Protein AF-A0A4Z1BRL2-F1 (afdb_monomer)

pLDDT: mean 85.52, std 15.7, range [32.09, 98.5]

Organism: NCBI:txid1611836

Structure (mmCIF, N/CA/C/O backbone):
data_AF-A0A4Z1BRL2-F1
#
_entry.id   AF-A0A4Z1BRL2-F1
#
loop_
_atom_site.group_PDB
_atom_site.id
_atom_site.type_symbol
_atom_site.label_atom_id
_atom_site.label_alt_id
_atom_site.label_comp_id
_atom_site.label_asym_id
_atom_site.label_entity_id
_atom_site.label_seq_id
_atom_site.pdbx_PDB_ins_code
_atom_site.Cartn_x
_atom_site.Cartn_y
_atom_site.Cartn_z
_atom_site.occupancy
_atom_site.B_iso_or_equiv
_atom_site.auth_seq_id
_atom_site.auth_comp_id
_atom_site.auth_asym_id
_atom_site.auth_atom_id
_atom_site.pdbx_PDB_model_num
ATOM 1 N N . MET A 1 1 ? 33.487 0.209 1.226 1.00 32.09 1 MET A N 1
ATOM 2 C CA . MET A 1 1 ? 32.501 -0.884 1.327 1.00 32.09 1 MET A CA 1
ATOM 3 C C . MET A 1 1 ? 31.343 -0.499 0.434 1.00 32.09 1 MET A C 1
ATOM 5 O O . MET A 1 1 ? 30.667 0.475 0.730 1.00 32.09 1 MET A O 1
ATOM 9 N N . THR A 1 2 ? 31.211 -1.140 -0.721 1.00 36.06 2 THR A N 1
ATOM 10 C CA . THR A 1 2 ? 30.083 -0.923 -1.628 1.00 36.06 2 THR A CA 1
ATOM 11 C C . THR A 1 2 ? 28.859 -1.570 -0.990 1.00 36.06 2 THR A C 1
ATOM 13 O O . THR A 1 2 ? 28.732 -2.793 -1.005 1.00 36.06 2 THR A O 1
ATOM 16 N N . ASN A 1 3 ? 27.997 -0.762 -0.365 1.00 39.16 3 ASN A N 1
ATOM 17 C CA . ASN A 1 3 ? 26.650 -1.195 -0.003 1.00 39.16 3 ASN A CA 1
ATOM 18 C C . ASN A 1 3 ? 25.935 -1.510 -1.316 1.00 39.16 3 ASN A C 1
ATOM 20 O O . ASN A 1 3 ? 25.410 -0.620 -1.973 1.00 39.16 3 ASN A O 1
ATOM 24 N N . SER A 1 4 ? 25.995 -2.765 -1.746 1.00 43.38 4 SER A N 1
ATOM 25 C CA . SER A 1 4 ? 25.152 -3.261 -2.824 1.00 43.38 4 SER A CA 1
ATOM 26 C C . SER A 1 4 ? 23.741 -3.303 -2.255 1.00 43.38 4 SER A C 1
ATOM 28 O O . SER A 1 4 ? 23.362 -4.259 -1.582 1.00 43.38 4 SER A O 1
ATOM 30 N N . GLN A 1 5 ? 22.995 -2.209 -2.421 1.00 57.16 5 GLN A N 1
ATOM 31 C CA . GLN A 1 5 ? 21.577 -2.200 -2.094 1.00 57.16 5 GLN A CA 1
ATOM 32 C C . GLN A 1 5 ? 20.905 -3.296 -2.919 1.00 57.16 5 GLN A C 1
ATOM 34 O O . GLN A 1 5 ? 21.094 -3.392 -4.134 1.00 57.16 5 GLN A O 1
ATOM 39 N N . LEU A 1 6 ? 20.175 -4.171 -2.228 1.00 59.53 6 LEU A N 1
ATOM 40 C CA . LEU A 1 6 ? 19.410 -5.229 -2.868 1.00 59.53 6 LEU A CA 1
ATOM 41 C C . LEU A 1 6 ? 18.389 -4.598 -3.833 1.00 59.53 6 LEU A C 1
ATOM 43 O O . LEU A 1 6 ? 17.823 -3.543 -3.523 1.00 59.53 6 LEU A O 1
ATOM 47 N N . PRO A 1 7 ? 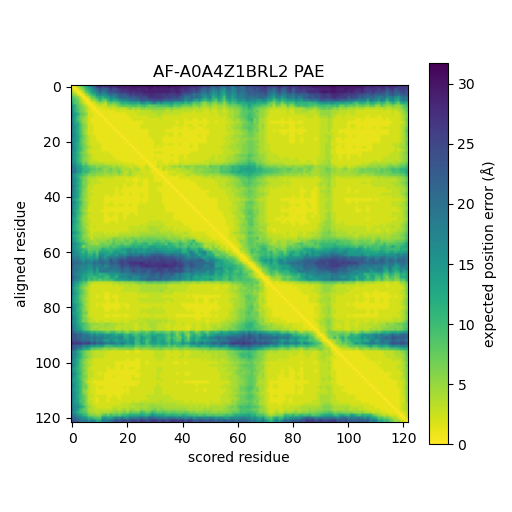18.146 -5.216 -5.001 1.00 75.88 7 PRO A N 1
ATOM 48 C CA . PRO A 1 7 ? 17.151 -4.719 -5.944 1.00 75.88 7 PRO A CA 1
ATOM 49 C C . PRO A 1 7 ? 15.767 -4.663 -5.280 1.00 75.88 7 PRO A C 1
ATOM 51 O O . PRO A 1 7 ? 15.417 -5.555 -4.504 1.00 75.88 7 PRO A O 1
ATOM 54 N N . ILE A 1 8 ? 14.972 -3.626 -5.585 1.00 81.75 8 ILE A N 1
ATOM 55 C CA . ILE A 1 8 ? 13.607 -3.496 -5.046 1.00 81.75 8 ILE A CA 1
ATOM 56 C C . ILE A 1 8 ? 12.782 -4.717 -5.452 1.00 81.75 8 ILE A C 1
ATOM 58 O O . ILE A 1 8 ? 12.630 -5.021 -6.637 1.00 81.75 8 ILE A O 1
ATOM 62 N N . ASN A 1 9 ? 12.175 -5.371 -4.464 1.00 90.12 9 ASN A N 1
ATOM 63 C CA . ASN A 1 9 ? 11.204 -6.428 -4.701 1.00 90.12 9 ASN A CA 1
ATOM 64 C C . ASN A 1 9 ? 9.796 -5.829 -4.846 1.00 90.12 9 ASN A C 1
ATOM 66 O O . ASN A 1 9 ? 9.008 -5.807 -3.901 1.00 90.12 9 ASN A O 1
ATOM 70 N N . TYR A 1 10 ? 9.483 -5.333 -6.048 1.00 91.56 10 TYR A N 1
ATOM 71 C CA . TYR A 1 10 ? 8.210 -4.656 -6.325 1.00 91.56 10 TYR A CA 1
ATOM 72 C C . TYR A 1 10 ? 6.995 -5.519 -5.972 1.00 91.56 10 TYR A C 1
ATOM 74 O O . TYR A 1 10 ? 6.030 -5.019 -5.404 1.00 91.56 10 TYR A O 1
ATOM 82 N N . GLN A 1 11 ? 7.034 -6.812 -6.304 1.00 91.81 11 GLN A N 1
ATOM 83 C CA . GLN A 1 11 ? 5.908 -7.716 -6.070 1.00 91.81 11 GLN A CA 1
ATOM 84 C C . GLN A 1 11 ? 5.640 -7.892 -4.578 1.00 91.81 11 GLN A C 1
ATOM 86 O O . GLN A 1 11 ? 4.495 -7.750 -4.155 1.00 91.81 11 GLN A O 1
ATOM 91 N N . HIS A 1 12 ? 6.686 -8.153 -3.790 1.00 94.75 12 HIS A N 1
ATOM 92 C CA . HIS A 1 12 ? 6.565 -8.294 -2.343 1.00 94.75 12 HIS A CA 1
ATOM 93 C C . HIS A 1 12 ? 6.015 -7.017 -1.704 1.00 94.75 12 HIS A C 1
ATOM 95 O O . HIS A 1 12 ? 4.986 -7.073 -1.039 1.00 94.75 12 HIS A O 1
ATOM 101 N N . ASN A 1 13 ? 6.612 -5.862 -2.003 1.00 96.75 13 ASN A N 1
ATOM 102 C CA . ASN A 1 13 ? 6.197 -4.588 -1.417 1.00 96.75 13 ASN A CA 1
ATOM 103 C C . ASN A 1 13 ? 4.737 -4.239 -1.757 1.00 96.75 13 ASN A C 1
ATOM 105 O O . ASN A 1 13 ? 4.003 -3.721 -0.918 1.00 96.75 13 ASN A O 1
ATOM 109 N N . LEU A 1 14 ? 4.285 -4.527 -2.983 1.00 97.81 14 LEU A N 1
ATOM 110 C CA . LEU A 1 14 ? 2.896 -4.284 -3.383 1.00 97.81 14 LEU A CA 1
ATOM 111 C C . LEU A 1 14 ? 1.922 -5.243 -2.688 1.00 97.81 14 LEU A C 1
ATOM 113 O O . LEU A 1 14 ? 0.852 -4.805 -2.271 1.00 97.81 14 LEU A O 1
ATOM 117 N N . ILE A 1 15 ? 2.285 -6.518 -2.525 1.00 97.75 15 ILE A N 1
ATOM 118 C CA . ILE A 1 15 ? 1.486 -7.492 -1.763 1.00 97.75 15 ILE A CA 1
ATOM 119 C C . ILE A 1 15 ? 1.380 -7.068 -0.294 1.00 97.75 15 ILE A C 1
ATOM 121 O O . ILE A 1 15 ? 0.289 -7.122 0.280 1.00 97.75 15 ILE A O 1
ATOM 125 N N . ASP A 1 16 ? 2.471 -6.590 0.296 1.00 97.75 16 ASP A N 1
ATOM 126 C CA . ASP A 1 16 ? 2.494 -6.101 1.674 1.00 97.75 16 ASP A CA 1
ATOM 127 C C . ASP A 1 16 ? 1.561 -4.893 1.846 1.00 97.75 16 ASP A C 1
ATOM 129 O O . ASP A 1 16 ? 0.730 -4.869 2.758 1.00 97.75 16 ASP A O 1
ATOM 133 N N . LEU A 1 17 ? 1.602 -3.925 0.922 1.00 98.25 17 LEU A N 1
ATOM 134 C CA . LEU A 1 17 ? 0.694 -2.773 0.936 1.00 98.25 17 LEU A CA 1
ATOM 135 C C . LEU A 1 17 ? -0.781 -3.177 0.765 1.00 98.25 17 LEU A C 1
ATOM 137 O O . LEU A 1 17 ? -1.638 -2.641 1.470 1.00 98.25 17 LEU A O 1
ATOM 141 N N . LEU A 1 18 ? -1.098 -4.123 -0.129 1.00 98.50 18 LEU A N 1
ATOM 142 C CA . LEU A 1 18 ? -2.464 -4.656 -0.276 1.00 98.50 18 LEU A CA 1
ATOM 143 C C . LEU A 1 18 ? -2.938 -5.322 1.021 1.00 98.50 18 LEU A C 1
ATOM 145 O O . LEU A 1 18 ? -4.053 -5.070 1.480 1.00 98.50 18 LEU A O 1
ATOM 149 N N . THR A 1 19 ? -2.070 -6.119 1.642 1.00 98.38 19 THR A N 1
ATOM 150 C CA . THR A 1 19 ? -2.358 -6.823 2.898 1.00 98.38 19 THR A CA 1
ATOM 151 C C . THR A 1 19 ? -2.643 -5.841 4.031 1.00 98.38 19 THR A C 1
ATOM 153 O O . THR A 1 19 ? -3.590 -6.034 4.796 1.00 98.38 19 THR A O 1
ATOM 156 N N . LEU A 1 20 ? -1.878 -4.751 4.123 1.00 98.06 20 LEU A N 1
ATOM 157 C CA . LEU A 1 20 ? -2.112 -3.698 5.110 1.00 98.06 20 LEU A CA 1
ATOM 158 C C . LEU A 1 20 ? -3.443 -2.981 4.876 1.00 98.06 20 LEU A C 1
ATOM 160 O O . LEU A 1 20 ? -4.178 -2.747 5.833 1.00 98.06 20 LEU A O 1
ATOM 164 N N . VAL A 1 21 ? -3.804 -2.690 3.624 1.00 97.81 21 VAL A N 1
ATOM 165 C CA . VAL A 1 21 ? -5.107 -2.087 3.307 1.00 97.81 21 VAL A CA 1
ATOM 166 C C . VAL A 1 21 ? -6.262 -2.993 3.744 1.00 97.81 21 VAL A C 1
ATOM 168 O O . VAL A 1 21 ? -7.192 -2.519 4.398 1.00 97.81 21 VAL A O 1
ATOM 171 N N . GLU A 1 22 ? -6.200 -4.292 3.446 1.00 97.56 22 GLU A N 1
ATOM 172 C CA . GLU A 1 22 ? -7.220 -5.251 3.893 1.00 97.56 22 GLU A CA 1
ATOM 173 C C . GLU A 1 22 ? -7.241 -5.410 5.420 1.00 97.56 22 GLU A C 1
ATOM 175 O O . GLU A 1 22 ? -8.310 -5.481 6.026 1.00 97.56 22 GLU A O 1
ATOM 180 N N . THR A 1 23 ? -6.078 -5.363 6.071 1.00 97.38 23 THR A N 1
ATOM 181 C CA . THR A 1 23 ? -5.970 -5.389 7.538 1.00 97.38 23 THR A CA 1
ATOM 182 C C . THR A 1 23 ? -6.656 -4.180 8.176 1.00 97.38 23 THR A C 1
ATOM 184 O O . THR A 1 23 ? -7.395 -4.328 9.150 1.00 97.38 23 THR A O 1
ATOM 187 N N . ILE A 1 24 ? -6.475 -2.983 7.610 1.00 95.75 24 ILE A N 1
ATOM 188 C CA . ILE A 1 24 ? -7.145 -1.769 8.093 1.00 95.75 24 ILE A CA 1
ATOM 189 C C . ILE A 1 24 ? -8.661 -1.887 7.899 1.00 95.75 24 ILE A C 1
ATOM 191 O O . ILE A 1 24 ? -9.409 -1.580 8.829 1.00 95.75 24 ILE A O 1
ATOM 195 N N . LYS A 1 25 ? -9.134 -2.378 6.741 1.00 94.69 25 LYS A N 1
ATOM 196 C CA . LYS A 1 25 ? -10.571 -2.631 6.513 1.00 94.69 25 LYS A CA 1
ATOM 197 C C . LYS A 1 25 ? -11.132 -3.613 7.540 1.00 94.69 25 LYS A C 1
ATOM 199 O O . LYS A 1 25 ? -12.187 -3.357 8.111 1.00 94.69 25 LYS A O 1
ATOM 204 N N . TYR A 1 26 ? -10.421 -4.705 7.817 1.00 95.81 26 TYR A N 1
ATOM 205 C CA . TYR A 1 26 ? -10.819 -5.672 8.837 1.00 95.81 26 TYR A CA 1
ATOM 206 C C . TYR A 1 26 ? -10.935 -5.017 10.222 1.00 95.81 26 TYR A C 1
ATOM 208 O O . TYR A 1 26 ? -11.982 -5.122 10.864 1.00 95.81 26 TYR A O 1
ATOM 216 N N . TYR A 1 27 ? -9.910 -4.286 10.672 1.00 94.69 27 TYR A N 1
ATOM 217 C CA . TYR A 1 27 ? -9.939 -3.627 11.982 1.00 94.69 27 TYR A CA 1
ATOM 218 C C . TYR A 1 27 ? -10.982 -2.518 12.082 1.00 94.69 27 TYR A C 1
ATOM 220 O O . TYR A 1 27 ? -11.531 -2.316 13.164 1.00 94.69 27 TYR A O 1
ATOM 228 N N . TYR A 1 28 ? -11.309 -1.852 10.973 1.00 91.75 28 TYR A N 1
ATOM 229 C CA . TYR A 1 28 ? -12.391 -0.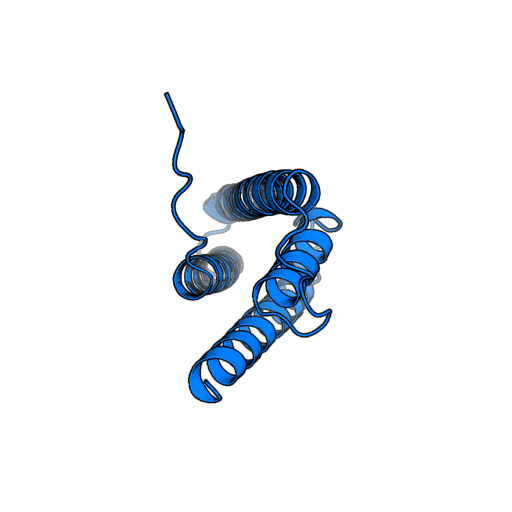874 10.929 1.00 91.75 28 TYR A CA 1
ATOM 230 C C . TYR A 1 28 ? -13.733 -1.482 11.359 1.00 91.75 28 TYR A C 1
ATOM 232 O O . TYR A 1 28 ? -14.477 -0.849 12.106 1.00 91.75 28 TYR A O 1
ATOM 240 N N . PHE A 1 29 ? -14.024 -2.717 10.937 1.00 90.88 29 PHE A N 1
ATOM 241 C CA . PHE A 1 29 ? -15.276 -3.402 11.275 1.00 90.88 29 PHE A CA 1
ATOM 242 C C . PHE A 1 29 ? -15.203 -4.230 12.560 1.00 90.88 29 PHE A C 1
ATOM 244 O O . PHE A 1 29 ? -16.197 -4.318 13.279 1.00 90.88 29 PHE A O 1
ATOM 251 N N . MET A 1 30 ? -14.058 -4.857 12.840 1.00 93.56 30 MET A N 1
ATOM 252 C CA . MET A 1 30 ? -13.968 -5.927 13.841 1.00 93.56 30 MET A CA 1
ATOM 253 C C . MET A 1 30 ? -13.215 -5.531 15.110 1.00 93.56 30 MET A C 1
ATOM 255 O O . MET A 1 30 ? -13.539 -6.024 16.189 1.00 93.56 30 MET A O 1
ATOM 259 N N . GLU A 1 31 ? -12.211 -4.654 15.019 1.00 92.62 31 GLU A N 1
ATOM 260 C CA . GLU A 1 31 ? -11.350 -4.339 16.164 1.00 92.62 31 GLU A CA 1
ATOM 261 C C . GLU A 1 31 ? -10.861 -2.877 16.147 1.00 92.62 31 GLU A C 1
ATOM 263 O O . GLU A 1 31 ? -9.673 -2.612 15.940 1.00 92.62 31 GLU A O 1
ATOM 268 N N . PRO A 1 32 ? -11.744 -1.897 16.440 1.00 85.75 32 PRO A N 1
ATOM 269 C CA . PRO A 1 32 ? -11.415 -0.470 16.341 1.00 85.75 32 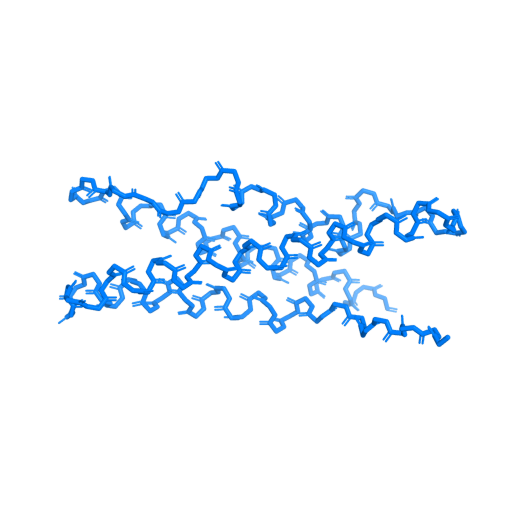PRO A CA 1
ATOM 270 C C . PRO A 1 32 ? -10.209 -0.038 17.186 1.00 85.75 32 PRO A C 1
ATOM 272 O O . PRO A 1 32 ? -9.534 0.933 16.860 1.00 85.75 32 PRO A O 1
ATOM 275 N N . LYS A 1 33 ? -9.899 -0.782 18.258 1.00 89.81 33 LYS A N 1
ATOM 276 C CA . LYS A 1 33 ? -8.727 -0.538 19.113 1.00 89.81 33 LYS A CA 1
ATOM 277 C C . LYS A 1 33 ? -7.396 -0.720 18.374 1.00 89.81 33 LYS A C 1
ATOM 279 O O . LYS A 1 33 ? -6.427 -0.064 18.737 1.00 89.81 33 LYS A O 1
ATOM 284 N N . ARG A 1 34 ? -7.343 -1.588 17.357 1.00 93.56 34 ARG A N 1
ATOM 285 C CA . ARG A 1 34 ? -6.142 -1.832 16.536 1.00 93.56 34 ARG A CA 1
ATOM 286 C C . ARG A 1 34 ? -6.081 -0.973 15.279 1.00 93.56 34 ARG A C 1
ATOM 288 O O . ARG A 1 34 ? -5.038 -0.910 14.636 1.00 93.56 34 ARG A O 1
ATOM 295 N N . LEU A 1 35 ? -7.178 -0.298 14.935 1.00 92.50 35 LEU A N 1
ATOM 296 C CA . LEU A 1 35 ? -7.289 0.466 13.697 1.00 92.50 35 LEU A CA 1
ATOM 297 C C . LEU A 1 35 ? -6.205 1.544 13.579 1.00 92.50 35 LEU A C 1
ATOM 299 O O . LEU A 1 35 ? -5.558 1.650 12.542 1.00 92.50 35 LEU A O 1
ATOM 303 N N . ILE A 1 36 ? -5.993 2.313 14.651 1.00 91.44 36 ILE A N 1
ATOM 304 C CA . ILE A 1 36 ? -5.011 3.407 14.674 1.00 91.44 36 ILE A CA 1
ATOM 305 C C . ILE A 1 36 ? -3.601 2.865 14.407 1.00 91.44 36 ILE A C 1
ATOM 307 O O . ILE A 1 36 ? -2.908 3.373 13.534 1.00 91.44 36 ILE A O 1
ATOM 311 N N . GLN A 1 37 ? -3.223 1.773 15.077 1.00 93.69 37 GLN A N 1
ATOM 312 C CA . GLN A 1 37 ? -1.908 1.146 14.918 1.00 93.69 37 GLN A CA 1
ATOM 313 C C . GLN A 1 37 ? -1.688 0.617 13.495 1.00 93.69 37 GLN A C 1
ATOM 315 O O . GLN A 1 37 ? -0.603 0.765 12.942 1.00 93.69 37 GLN A O 1
ATOM 320 N N . ALA A 1 38 ? -2.713 0.028 12.875 1.00 94.81 38 ALA A N 1
ATOM 321 C CA . ALA A 1 38 ? -2.608 -0.457 11.500 1.00 94.81 38 ALA A CA 1
ATOM 322 C C . ALA A 1 38 ? -2.486 0.688 10.480 1.00 94.81 38 ALA A C 1
ATOM 324 O O . ALA A 1 38 ? -1.742 0.568 9.507 1.00 94.81 38 ALA A O 1
ATOM 325 N N . ILE A 1 39 ? -3.176 1.809 10.714 1.00 94.62 39 ILE A N 1
ATOM 326 C CA . ILE A 1 39 ? -3.039 3.031 9.908 1.00 94.62 39 ILE A CA 1
ATOM 327 C C . ILE A 1 39 ? -1.622 3.606 10.034 1.00 94.62 39 ILE A C 1
ATOM 329 O O . ILE A 1 39 ? -0.995 3.926 9.023 1.00 94.62 39 ILE A O 1
ATOM 333 N N . GLU A 1 40 ? -1.098 3.702 11.257 1.00 94.56 40 GLU A N 1
ATOM 334 C CA . GLU A 1 40 ? 0.275 4.148 11.515 1.00 94.56 40 GLU A CA 1
ATOM 335 C C . GLU A 1 40 ? 1.291 3.240 10.819 1.00 94.56 40 GLU A C 1
ATOM 337 O O . GLU A 1 40 ? 2.179 3.731 10.123 1.00 94.56 40 GLU A O 1
ATOM 342 N N . GLN A 1 41 ? 1.117 1.920 10.928 1.00 96.38 41 GLN A N 1
ATOM 343 C CA . GLN A 1 41 ? 1.977 0.945 10.265 1.00 96.38 41 GLN A CA 1
ATOM 344 C C . GLN A 1 41 ? 1.966 1.120 8.743 1.00 96.38 41 GLN A C 1
ATOM 346 O O . GLN A 1 41 ? 3.030 1.133 8.129 1.00 96.38 41 GLN A O 1
ATOM 351 N N . PHE A 1 42 ? 0.793 1.300 8.128 1.00 97.31 42 PHE A N 1
ATOM 352 C CA . PHE A 1 42 ? 0.701 1.554 6.689 1.00 97.31 42 PHE A CA 1
ATOM 353 C C . PHE A 1 42 ? 1.475 2.807 6.275 1.00 97.31 42 PHE A C 1
ATOM 355 O O . PHE A 1 42 ? 2.266 2.751 5.333 1.00 97.31 42 PHE A O 1
ATOM 362 N N . ASN A 1 43 ? 1.299 3.915 6.997 1.00 96.50 43 ASN A N 1
ATOM 363 C CA . ASN A 1 43 ? 1.998 5.162 6.691 1.00 96.50 43 ASN A CA 1
ATOM 364 C C . ASN A 1 43 ? 3.524 5.013 6.819 1.00 96.50 43 ASN A C 1
ATOM 366 O O . ASN A 1 43 ? 4.252 5.476 5.943 1.00 96.50 43 ASN A O 1
ATOM 370 N N . ILE A 1 44 ? 4.005 4.323 7.861 1.00 97.06 44 ILE A N 1
ATOM 371 C CA . ILE A 1 44 ? 5.437 4.053 8.075 1.00 97.06 44 ILE A CA 1
ATOM 372 C C . ILE A 1 44 ? 6.017 3.208 6.935 1.00 97.06 44 ILE A C 1
ATOM 374 O O . ILE A 1 44 ? 7.094 3.519 6.424 1.00 97.06 44 ILE A O 1
ATOM 378 N N . ILE A 1 45 ? 5.314 2.152 6.514 1.00 97.50 45 ILE A N 1
ATOM 379 C CA . ILE A 1 45 ? 5.773 1.292 5.414 1.00 97.50 45 ILE A CA 1
ATOM 380 C C . ILE A 1 45 ? 5.838 2.080 4.100 1.00 97.50 45 ILE A C 1
ATOM 382 O O . ILE A 1 45 ? 6.841 2.002 3.392 1.00 97.50 45 ILE A O 1
ATOM 386 N N . VAL A 1 46 ? 4.813 2.881 3.787 1.00 97.56 46 VAL A N 1
ATOM 387 C CA . VAL A 1 46 ? 4.808 3.732 2.585 1.00 97.56 46 VAL A CA 1
ATOM 388 C C . VAL A 1 46 ? 5.993 4.698 2.582 1.00 97.56 46 VAL A C 1
ATOM 390 O O . VAL A 1 46 ? 6.658 4.834 1.556 1.00 97.56 46 VAL A O 1
ATOM 393 N N . ASP A 1 47 ? 6.271 5.355 3.708 1.00 96.94 47 ASP A N 1
ATOM 394 C CA . ASP A 1 47 ? 7.386 6.299 3.830 1.00 96.94 47 ASP A CA 1
ATOM 395 C C . ASP A 1 47 ? 8.754 5.617 3.702 1.00 96.94 47 ASP A C 1
ATOM 397 O O . ASP A 1 47 ? 9.642 6.117 3.006 1.00 96.94 47 ASP A O 1
ATOM 401 N N . THR A 1 48 ? 8.892 4.422 4.281 1.00 96.19 48 THR A N 1
ATOM 402 C CA . THR A 1 48 ? 10.101 3.596 4.164 1.00 96.19 48 THR A CA 1
ATOM 403 C C . THR A 1 48 ? 10.363 3.238 2.703 1.00 96.19 48 THR A C 1
ATOM 405 O O . THR A 1 48 ? 11.422 3.560 2.164 1.00 96.19 48 THR A O 1
ATOM 408 N N . TYR A 1 49 ? 9.372 2.661 2.016 1.00 96.19 49 TYR A N 1
ATOM 409 C CA . TYR A 1 49 ? 9.508 2.288 0.609 1.00 96.19 49 TYR A CA 1
ATOM 410 C C . TYR A 1 49 ? 9.729 3.496 -0.305 1.00 96.19 49 TYR A C 1
ATOM 412 O O . TYR A 1 49 ? 10.488 3.405 -1.271 1.00 96.19 49 TYR A O 1
ATOM 420 N N . TYR A 1 50 ? 9.079 4.630 -0.027 1.00 95.06 50 TYR A N 1
ATOM 421 C CA . TYR A 1 50 ? 9.280 5.866 -0.783 1.00 95.06 50 TYR A CA 1
ATOM 422 C C . TYR A 1 50 ? 10.708 6.395 -0.629 1.00 95.06 50 TYR A C 1
ATOM 424 O O . TYR A 1 50 ? 11.344 6.756 -1.622 1.00 95.06 50 TYR A O 1
ATOM 432 N N . SER A 1 51 ? 11.239 6.377 0.592 1.00 93.00 51 SER A N 1
ATOM 433 C CA . SER A 1 51 ? 12.613 6.784 0.886 1.00 93.00 51 S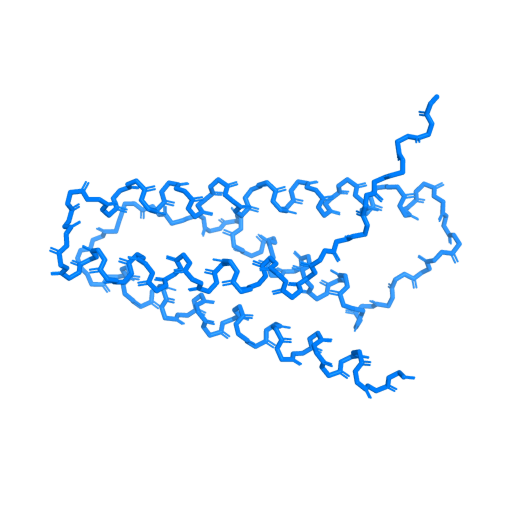ER A CA 1
ATOM 434 C C . SER A 1 51 ? 13.637 5.875 0.203 1.00 93.00 51 SER A C 1
ATOM 436 O O . SER A 1 51 ? 14.551 6.371 -0.455 1.00 93.00 51 SER A O 1
ATOM 438 N N . GLU A 1 52 ? 13.456 4.555 0.277 1.00 91.31 52 GLU A N 1
ATOM 439 C CA . GLU A 1 52 ? 14.312 3.571 -0.401 1.00 91.31 52 GLU A CA 1
ATOM 440 C C . GLU A 1 52 ? 14.299 3.745 -1.925 1.00 91.31 52 GLU A C 1
ATOM 442 O O . GLU A 1 52 ? 15.357 3.783 -2.558 1.00 91.31 52 GLU A O 1
ATOM 447 N N . ALA A 1 53 ? 13.115 3.919 -2.522 1.00 88.69 53 ALA A N 1
ATOM 448 C CA . ALA A 1 53 ? 12.987 4.168 -3.955 1.00 88.69 53 ALA A CA 1
ATOM 449 C C . ALA A 1 53 ? 13.693 5.469 -4.365 1.00 88.69 53 ALA A C 1
ATOM 451 O O . ALA A 1 53 ? 14.401 5.497 -5.372 1.00 88.69 53 ALA A O 1
ATOM 452 N N . ASN A 1 54 ? 13.564 6.537 -3.574 1.00 88.19 54 ASN A N 1
ATOM 453 C CA . ASN A 1 54 ? 14.257 7.791 -3.852 1.00 88.19 54 ASN A CA 1
ATOM 454 C C . ASN A 1 54 ? 15.777 7.636 -3.763 1.00 88.19 54 ASN A C 1
ATOM 456 O O . ASN A 1 54 ? 16.471 8.161 -4.632 1.00 88.19 54 ASN A O 1
ATOM 460 N N . LEU A 1 55 ? 16.308 6.906 -2.778 1.00 86.75 55 LEU A N 1
ATOM 461 C CA . LEU A 1 55 ? 17.748 6.638 -2.686 1.00 86.75 55 LEU A CA 1
ATOM 462 C C . LEU A 1 55 ? 18.266 5.941 -3.950 1.00 86.75 55 LEU A C 1
ATOM 464 O O . LEU A 1 55 ? 19.227 6.415 -4.557 1.00 86.75 55 LEU A O 1
ATOM 468 N N . GLN A 1 56 ? 17.568 4.905 -4.421 1.00 82.56 56 GLN A N 1
ATOM 469 C CA . GLN A 1 56 ? 17.941 4.216 -5.659 1.00 82.56 56 GLN A CA 1
ATOM 470 C C . GLN A 1 56 ? 17.827 5.112 -6.900 1.00 82.56 56 GLN A C 1
ATOM 472 O O . GLN A 1 56 ? 18.646 5.012 -7.814 1.00 82.56 56 GLN A O 1
ATOM 477 N N . GLN A 1 57 ? 16.852 6.028 -6.953 1.00 80.94 57 GLN A N 1
ATOM 478 C CA . GLN A 1 57 ? 16.783 7.010 -8.039 1.00 80.94 57 GLN A CA 1
ATOM 479 C C . GLN A 1 57 ? 18.014 7.926 -8.049 1.00 80.94 57 GLN A C 1
ATOM 481 O O . GLN A 1 57 ? 18.573 8.177 -9.115 1.00 80.94 57 GLN A O 1
ATOM 486 N N . HIS A 1 58 ? 18.438 8.426 -6.884 1.00 74.81 58 HIS A N 1
ATOM 487 C CA . HIS A 1 58 ? 19.600 9.312 -6.781 1.00 74.81 58 HIS A CA 1
ATOM 488 C C . HIS A 1 58 ? 20.885 8.609 -7.236 1.00 74.81 58 HIS A C 1
ATOM 490 O O . HIS A 1 58 ? 21.682 9.210 -7.956 1.00 74.81 58 HIS A O 1
ATOM 496 N N . GLU A 1 59 ? 21.060 7.330 -6.896 1.00 69.44 59 GLU A N 1
ATOM 497 C CA . GLU A 1 59 ? 22.197 6.530 -7.370 1.00 69.44 59 GLU A CA 1
ATOM 498 C C . GLU A 1 59 ? 22.167 6.310 -8.892 1.00 69.44 59 GLU A C 1
ATOM 500 O O . GLU A 1 59 ? 23.198 6.450 -9.555 1.00 69.44 59 GLU A O 1
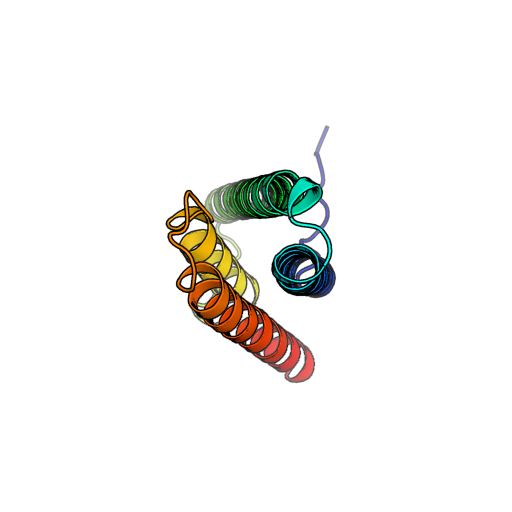ATOM 505 N N . ASN A 1 60 ? 20.987 6.057 -9.469 1.00 64.25 60 ASN A N 1
ATOM 506 C CA . ASN A 1 60 ? 20.812 5.931 -10.922 1.00 64.25 60 ASN A CA 1
ATOM 507 C C . ASN A 1 60 ? 21.080 7.250 -11.670 1.00 64.25 60 ASN A C 1
ATOM 509 O O . ASN A 1 60 ? 21.576 7.234 -12.793 1.00 64.25 60 ASN A O 1
ATOM 513 N N . ILE A 1 61 ? 20.779 8.404 -11.063 1.00 62.22 61 ILE A N 1
ATOM 514 C CA . ILE A 1 61 ? 21.101 9.722 -11.638 1.00 62.22 61 ILE A CA 1
ATOM 515 C C . ILE A 1 61 ? 22.608 10.000 -11.553 1.00 62.22 61 ILE A C 1
ATOM 517 O O . ILE A 1 61 ? 23.182 10.558 -12.487 1.00 62.22 61 ILE A O 1
ATOM 521 N N . ALA A 1 62 ? 23.260 9.603 -10.455 1.00 61.25 62 ALA A N 1
ATOM 522 C CA . ALA A 1 62 ? 24.701 9.770 -10.273 1.00 61.25 62 ALA A CA 1
ATOM 523 C C . ALA A 1 62 ? 25.532 8.905 -11.244 1.00 61.25 62 ALA A C 1
ATOM 525 O O . ALA A 1 62 ? 26.647 9.291 -11.594 1.00 61.25 62 ALA A O 1
ATOM 526 N N . ASN A 1 63 ? 24.977 7.783 -11.719 1.00 57.69 63 ASN A N 1
ATOM 527 C CA . ASN A 1 63 ? 25.558 6.910 -12.742 1.00 57.69 63 ASN A CA 1
ATOM 528 C C . ASN A 1 63 ? 24.613 6.803 -13.961 1.00 57.69 63 ASN A C 1
ATOM 530 O O . ASN A 1 63 ? 23.868 5.829 -14.078 1.00 57.69 63 ASN A O 1
ATOM 534 N N . PRO A 1 64 ? 24.643 7.773 -14.898 1.00 53.75 64 PRO A N 1
ATOM 535 C CA . PRO A 1 64 ? 23.592 7.997 -15.901 1.00 53.75 64 PRO A CA 1
ATOM 536 C C . PRO A 1 64 ? 23.552 6.974 -17.052 1.00 53.75 64 PRO A C 1
ATOM 538 O O . PRO A 1 64 ? 22.968 7.231 -18.102 1.00 53.75 64 PRO A O 1
ATOM 541 N N . THR A 1 65 ? 24.150 5.796 -16.890 1.00 54.62 65 THR A N 1
ATOM 542 C CA . THR A 1 65 ? 24.161 4.735 -17.907 1.00 54.62 65 THR A CA 1
ATOM 543 C C . THR A 1 65 ? 22.770 4.153 -18.187 1.00 54.62 65 THR A C 1
ATOM 545 O O . THR A 1 65 ? 22.595 3.473 -19.195 1.00 54.62 65 THR A O 1
ATOM 548 N N . ILE A 1 66 ? 21.777 4.415 -17.328 1.00 56.44 66 ILE A N 1
ATOM 549 C CA . ILE A 1 66 ? 20.422 3.865 -17.432 1.00 56.44 66 ILE A CA 1
ATOM 550 C C . ILE A 1 66 ? 19.409 5.015 -17.465 1.00 56.44 66 ILE A C 1
ATOM 552 O O . ILE A 1 66 ? 18.944 5.501 -16.435 1.00 56.44 66 ILE A O 1
ATOM 556 N N . HIS A 1 67 ? 19.018 5.442 -18.667 1.00 54.41 67 HIS A N 1
ATOM 557 C CA . HIS A 1 67 ? 17.817 6.257 -18.833 1.00 54.41 67 HIS A CA 1
ATOM 558 C C . HIS A 1 67 ? 16.588 5.394 -18.522 1.00 54.41 67 HIS A C 1
ATOM 560 O O . HIS A 1 67 ? 16.171 4.566 -19.332 1.00 54.41 67 HIS A O 1
ATOM 566 N N . LEU A 1 68 ? 16.003 5.576 -17.337 1.00 62.12 68 LEU A N 1
ATOM 567 C CA . LEU A 1 68 ? 14.754 4.916 -16.972 1.00 62.12 68 LEU A CA 1
ATOM 568 C C . LEU A 1 68 ? 13.625 5.451 -17.857 1.00 62.12 68 LEU A C 1
ATOM 570 O O . LEU A 1 68 ? 13.280 6.633 -17.813 1.00 62.12 68 LEU A O 1
ATOM 574 N N . SER A 1 69 ? 13.045 4.564 -18.667 1.00 67.75 69 SER A N 1
ATOM 575 C CA . SER A 1 69 ? 11.840 4.876 -19.431 1.00 67.75 69 SER A CA 1
ATOM 576 C C . SER A 1 69 ? 10.723 5.334 -18.479 1.00 67.75 69 SER A C 1
ATOM 578 O O . SER A 1 69 ? 10.540 4.715 -17.424 1.00 67.75 69 SER A O 1
ATOM 580 N N . PRO A 1 70 ? 9.910 6.341 -18.855 1.00 63.91 70 PRO A N 1
ATOM 581 C CA . PRO A 1 70 ? 8.713 6.727 -18.106 1.00 63.91 70 PRO A CA 1
ATOM 582 C C . PRO A 1 70 ? 7.717 5.577 -17.883 1.00 63.91 70 PRO A C 1
ATOM 584 O O . PRO A 1 70 ? 6.873 5.675 -16.990 1.00 63.91 70 PRO A O 1
ATOM 587 N N . ALA A 1 71 ? 7.817 4.521 -18.702 1.00 74.31 71 ALA A N 1
ATOM 588 C CA . ALA A 1 71 ? 7.033 3.291 -18.641 1.00 74.31 71 ALA A CA 1
ATOM 589 C C . ALA A 1 71 ? 7.745 2.139 -17.899 1.00 74.31 71 ALA A C 1
ATOM 591 O O . ALA A 1 71 ? 7.275 1.008 -17.929 1.00 74.31 71 ALA A O 1
ATOM 592 N N . SER A 1 72 ? 8.886 2.387 -17.246 1.00 86.62 72 SER A N 1
ATOM 593 C CA . SER A 1 72 ? 9.600 1.352 -16.491 1.00 86.62 72 SER A CA 1
ATOM 594 C C . SER A 1 72 ? 8.840 0.927 -15.229 1.00 86.62 72 SER A C 1
ATOM 596 O O . SER A 1 72 ? 8.068 1.704 -14.650 1.00 86.62 72 SER A O 1
ATOM 598 N N . ALA A 1 73 ? 9.108 -0.295 -14.758 1.00 88.81 73 ALA A N 1
ATOM 599 C CA . ALA A 1 73 ? 8.581 -0.793 -13.489 1.00 88.81 73 ALA A CA 1
ATOM 600 C C . ALA A 1 73 ? 8.951 0.135 -12.319 1.00 88.81 73 ALA A C 1
ATOM 602 O O . ALA A 1 73 ? 8.093 0.468 -11.504 1.00 88.81 73 ALA A O 1
ATOM 603 N N . PHE A 1 74 ? 10.193 0.634 -12.291 1.00 90.56 74 PHE A N 1
ATOM 604 C CA . PHE A 1 74 ? 10.664 1.567 -11.268 1.00 90.56 74 PHE A CA 1
ATOM 605 C C . PHE A 1 74 ? 9.867 2.877 -11.264 1.00 90.56 74 PHE A C 1
ATOM 607 O O . PHE A 1 74 ? 9.332 3.262 -10.228 1.00 90.56 74 PHE A O 1
ATOM 614 N N . THR A 1 75 ? 9.727 3.547 -12.414 1.00 89.31 75 THR A N 1
ATOM 615 C CA . THR A 1 75 ? 8.972 4.809 -12.496 1.00 89.31 75 THR A CA 1
ATOM 616 C C . THR A 1 75 ? 7.498 4.608 -12.142 1.00 89.31 75 THR A C 1
ATOM 618 O O . THR A 1 75 ? 6.895 5.455 -11.483 1.00 89.31 75 THR A O 1
ATOM 621 N N . THR A 1 76 ? 6.915 3.481 -12.552 1.00 92.50 76 THR A N 1
ATOM 622 C CA . THR A 1 76 ? 5.526 3.120 -12.238 1.00 92.50 76 THR A CA 1
ATOM 623 C C . THR A 1 76 ? 5.330 2.905 -10.736 1.00 92.50 76 THR A C 1
ATOM 625 O O . THR A 1 76 ? 4.407 3.468 -10.147 1.00 92.50 76 THR A O 1
ATOM 628 N N . TYR A 1 77 ? 6.240 2.168 -10.096 1.00 95.19 77 TYR A N 1
ATOM 629 C CA . TYR A 1 77 ? 6.251 1.945 -8.652 1.00 95.19 77 TYR A CA 1
ATOM 630 C C . TYR A 1 77 ? 6.463 3.243 -7.860 1.00 95.19 77 TYR A C 1
ATOM 632 O O . TYR A 1 77 ? 5.722 3.541 -6.925 1.00 95.19 77 TYR A O 1
ATOM 640 N N . GLN A 1 78 ? 7.428 4.066 -8.270 1.00 93.31 78 GLN A N 1
ATOM 641 C CA . GLN A 1 78 ? 7.746 5.314 -7.583 1.00 93.31 78 GLN A CA 1
ATOM 642 C C . GLN A 1 78 ? 6.584 6.316 -7.626 1.00 93.31 78 GLN A C 1
ATOM 644 O O . GLN A 1 78 ? 6.307 6.974 -6.625 1.00 93.31 78 GLN A O 1
ATOM 649 N N . LYS A 1 79 ? 5.857 6.403 -8.749 1.00 94.44 79 LYS A N 1
ATOM 650 C CA . LYS A 1 79 ? 4.645 7.235 -8.857 1.00 94.44 79 LYS A CA 1
ATOM 651 C C . LYS A 1 79 ? 3.564 6.812 -7.861 1.00 94.44 79 LYS A C 1
ATOM 653 O O . LYS A 1 79 ? 2.934 7.680 -7.257 1.00 94.44 79 LYS A O 1
ATOM 658 N N . LEU A 1 80 ? 3.362 5.503 -7.674 1.00 97.12 80 LEU A N 1
ATOM 659 C CA . LEU A 1 80 ? 2.437 4.990 -6.662 1.00 97.12 80 LEU A CA 1
ATOM 660 C C . LEU A 1 80 ? 2.876 5.435 -5.263 1.00 97.12 80 LEU A C 1
ATOM 662 O O . LEU A 1 80 ? 2.084 6.043 -4.548 1.00 97.12 80 LEU A O 1
ATOM 666 N N . LEU A 1 81 ? 4.131 5.168 -4.891 1.00 97.12 81 LEU A N 1
ATOM 667 C CA . LEU A 1 81 ? 4.651 5.511 -3.565 1.00 97.12 81 LEU A CA 1
ATOM 668 C C . LEU A 1 81 ? 4.578 7.011 -3.282 1.00 97.12 81 LEU A C 1
ATOM 670 O O . LEU A 1 81 ? 4.13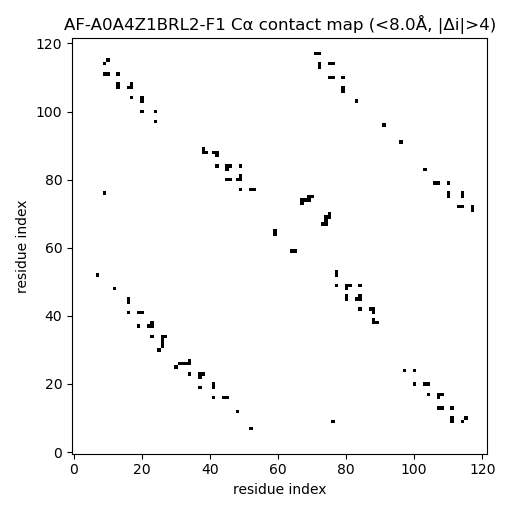7 7.402 -2.207 1.00 97.12 81 LEU A O 1
ATOM 674 N N . HIS A 1 82 ? 4.926 7.845 -4.263 1.00 96.38 82 HIS A N 1
ATOM 675 C CA . HIS A 1 82 ? 4.799 9.294 -4.159 1.00 96.38 82 HIS A CA 1
ATOM 676 C C . HIS A 1 82 ? 3.351 9.717 -3.872 1.00 96.38 82 HIS A C 1
ATOM 678 O O . HIS A 1 82 ? 3.104 10.477 -2.938 1.00 96.38 82 HIS A O 1
ATOM 684 N N . SER A 1 83 ? 2.380 9.180 -4.622 1.00 95.62 83 SER A N 1
ATOM 685 C CA . SER A 1 83 ? 0.958 9.475 -4.399 1.00 95.62 83 SER A CA 1
ATOM 686 C C . SER A 1 83 ? 0.477 9.028 -3.018 1.00 95.62 83 SER A C 1
ATOM 688 O O . SER A 1 83 ? -0.326 9.733 -2.412 1.00 95.62 83 SER A O 1
ATOM 690 N N . LEU A 1 84 ? 0.922 7.864 -2.535 1.00 96.06 84 LEU A N 1
ATOM 691 C CA . LEU A 1 84 ? 0.539 7.352 -1.218 1.00 96.06 84 LEU A CA 1
ATOM 692 C C . LEU A 1 84 ? 1.180 8.169 -0.087 1.00 96.06 84 LEU A C 1
ATOM 694 O O . LEU A 1 84 ? 0.511 8.438 0.906 1.00 96.06 84 LEU A O 1
ATOM 698 N N . ASN A 1 85 ? 2.438 8.588 -0.247 1.00 95.44 85 ASN A N 1
ATOM 699 C CA . ASN A 1 85 ? 3.182 9.378 0.737 1.00 95.44 85 ASN A CA 1
ATOM 700 C C . ASN A 1 85 ? 2.660 10.821 0.850 1.00 95.44 85 ASN A C 1
ATOM 702 O O . ASN A 1 85 ? 2.611 11.363 1.947 1.00 95.44 85 ASN A O 1
ATOM 706 N N . GLN A 1 86 ? 2.200 11.427 -0.252 1.00 93.81 86 GLN A N 1
ATOM 707 C CA . GLN A 1 86 ? 1.574 12.760 -0.239 1.00 93.81 86 GLN A CA 1
ATOM 708 C C . GLN A 1 86 ? 0.217 12.799 0.466 1.00 93.81 86 GLN A C 1
ATOM 710 O O . GLN A 1 86 ? -0.228 13.858 0.909 1.00 93.81 86 GLN A O 1
ATOM 715 N N . GLN A 1 87 ? -0.464 11.658 0.529 1.00 91.31 87 GLN A N 1
ATOM 716 C CA . GLN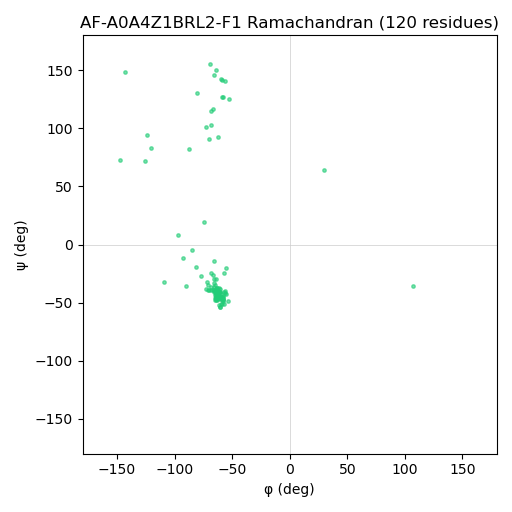 A 1 87 ? -1.770 11.519 1.157 1.00 91.31 87 GLN A CA 1
ATOM 717 C C . GLN A 1 87 ? -1.684 10.398 2.193 1.00 91.31 87 GLN A C 1
ATOM 719 O O . GLN A 1 87 ? -2.203 9.314 1.947 1.00 91.31 87 GLN A O 1
ATOM 724 N N . PRO A 1 88 ? -1.008 10.592 3.330 1.00 90.31 88 PRO A N 1
ATOM 725 C CA . PRO A 1 88 ? -0.988 9.589 4.385 1.00 90.31 88 PRO A CA 1
ATOM 726 C C . PRO A 1 88 ? -2.394 9.382 4.965 1.00 90.31 88 PRO A C 1
ATOM 728 O O . PRO A 1 88 ? -3.228 10.291 4.973 1.00 90.31 88 PRO A O 1
ATOM 731 N N . LEU A 1 89 ? -2.676 8.168 5.437 1.00 90.50 89 LEU A N 1
ATOM 732 C CA . LEU A 1 89 ? -3.949 7.847 6.076 1.00 90.50 89 LEU A CA 1
ATOM 733 C C . LEU A 1 89 ? -4.039 8.590 7.423 1.00 90.50 89 LEU A C 1
ATOM 735 O O . LEU A 1 89 ? -3.274 8.286 8.339 1.00 90.50 89 LEU A O 1
ATOM 739 N N . HIS A 1 90 ? -4.970 9.536 7.578 1.00 81.25 90 HIS A N 1
ATOM 740 C CA . HIS A 1 90 ? -5.135 10.313 8.813 1.00 81.25 90 HIS A CA 1
ATOM 741 C C . HIS A 1 90 ? -6.596 10.621 9.147 1.00 81.25 90 HIS A C 1
ATOM 743 O O . HIS A 1 90 ? -7.402 10.834 8.253 1.00 81.25 90 HIS A O 1
ATOM 749 N N . HIS A 1 91 ? -6.884 10.706 10.456 1.00 61.03 91 HIS A N 1
ATOM 750 C CA . HIS A 1 91 ? -8.070 11.325 11.077 1.00 61.03 91 HIS A CA 1
ATOM 751 C C . HIS A 1 91 ? -9.355 11.297 10.235 1.00 61.03 91 HIS A C 1
ATOM 753 O O . HIS A 1 91 ? -9.890 12.337 9.856 1.00 61.03 91 HIS A O 1
ATOM 759 N N . PHE A 1 92 ? -9.869 10.100 9.967 1.00 67.94 92 PHE A N 1
ATOM 760 C CA . PHE A 1 92 ? -11.069 9.950 9.153 1.00 67.94 92 PHE A CA 1
ATOM 761 C C . PHE A 1 92 ? -12.333 10.207 9.967 1.00 67.94 92 PHE A C 1
ATOM 763 O O . PHE A 1 92 ? -12.541 9.602 11.024 1.00 67.94 92 PHE A O 1
ATOM 770 N N . GLN A 1 93 ? -13.217 11.048 9.432 1.00 61.22 93 GLN A N 1
ATOM 771 C CA . GLN A 1 93 ? -14.618 11.031 9.834 1.00 61.22 93 GLN A CA 1
ATOM 772 C C . GLN A 1 93 ? -15.235 9.691 9.389 1.00 61.22 93 GLN A C 1
ATOM 774 O O . GLN A 1 93 ? -14.813 9.094 8.394 1.00 61.22 93 GLN A O 1
ATOM 779 N N . GLN A 1 94 ? -16.182 9.153 10.168 1.00 59.62 94 GLN A N 1
ATOM 780 C CA . GLN A 1 94 ? -16.777 7.839 9.890 1.00 59.62 94 GLN A CA 1
ATOM 781 C C . GLN A 1 94 ? -17.294 7.768 8.438 1.00 59.62 94 GLN A C 1
ATOM 783 O O . GLN A 1 94 ? -18.090 8.605 8.027 1.00 59.62 94 GLN A O 1
ATOM 788 N N . GLY A 1 95 ? -16.841 6.767 7.672 1.00 69.38 95 GLY A N 1
ATOM 789 C CA . GLY A 1 95 ? -17.248 6.515 6.281 1.00 69.38 95 GLY A CA 1
ATOM 790 C C . GLY A 1 95 ? -16.191 6.856 5.223 1.00 69.38 95 GLY A C 1
ATOM 791 O O . GLY A 1 95 ? -16.038 6.102 4.265 1.00 69.38 95 GLY A O 1
ATOM 792 N N . GLU A 1 96 ? -15.395 7.910 5.415 1.00 84.38 96 GLU A N 1
ATOM 793 C CA . GLU A 1 96 ? -14.413 8.354 4.406 1.00 84.38 96 GLU A CA 1
ATOM 794 C C . GLU A 1 96 ? -13.215 7.403 4.286 1.00 84.38 96 GLU A C 1
ATOM 796 O O . GLU A 1 96 ? -12.699 7.177 3.190 1.00 84.38 96 GLU A O 1
ATOM 801 N N . LEU A 1 97 ? -12.830 6.771 5.399 1.00 90.06 97 LEU A N 1
ATOM 802 C CA . LEU A 1 97 ? -11.728 5.808 5.443 1.00 90.06 97 LEU A CA 1
ATOM 803 C C . LEU A 1 97 ? -11.945 4.630 4.489 1.00 90.06 97 LEU A C 1
ATOM 805 O O . LEU A 1 97 ? -11.024 4.224 3.791 1.00 90.06 97 LEU A O 1
ATOM 809 N N . LEU A 1 98 ? -13.153 4.065 4.443 1.00 91.12 98 LEU A N 1
ATOM 810 C CA . LEU A 1 98 ? -13.423 2.897 3.602 1.00 91.12 98 LEU A CA 1
ATOM 811 C C . LEU A 1 98 ? -13.321 3.228 2.112 1.00 91.12 98 LEU A C 1
ATOM 813 O O . LEU A 1 98 ? -12.789 2.423 1.345 1.00 91.12 98 LEU A O 1
ATOM 817 N N . CYS A 1 99 ? -13.795 4.410 1.715 1.00 91.12 99 CYS A N 1
ATOM 818 C CA . CYS A 1 99 ? -13.669 4.900 0.346 1.00 91.12 99 CYS A CA 1
ATOM 819 C C . CYS A 1 99 ? -12.197 5.111 -0.033 1.00 91.12 99 CYS A C 1
ATOM 821 O O . CYS A 1 99 ? -11.766 4.640 -1.086 1.00 91.12 99 CYS A O 1
ATOM 823 N N . ASP A 1 100 ? -11.410 5.746 0.840 1.00 92.12 100 ASP A N 1
ATOM 824 C CA . ASP A 1 100 ? -9.979 5.960 0.602 1.00 92.12 100 ASP A CA 1
ATOM 825 C C . ASP A 1 100 ? -9.212 4.625 0.520 1.00 92.12 100 ASP A C 1
ATOM 827 O O . ASP A 1 100 ? -8.458 4.377 -0.422 1.00 92.12 100 ASP A O 1
ATOM 831 N N . LEU A 1 101 ? -9.481 3.686 1.434 1.00 95.00 101 LEU A N 1
ATOM 832 C CA . LEU A 1 101 ? -8.894 2.343 1.398 1.00 95.00 101 LEU A CA 1
ATOM 833 C C . LEU A 1 101 ? -9.269 1.572 0.129 1.00 95.00 101 LEU A C 1
ATOM 835 O O . LEU A 1 101 ? -8.442 0.831 -0.403 1.00 95.00 101 LEU A O 1
ATOM 839 N N . HIS A 1 102 ? -10.499 1.718 -0.371 1.00 95.19 102 HIS A N 1
ATOM 840 C CA . HIS A 1 102 ? -10.904 1.097 -1.631 1.00 95.19 102 HIS A CA 1
ATOM 841 C C . HIS A 1 102 ? -10.100 1.653 -2.812 1.00 95.19 102 HIS A C 1
ATOM 843 O O . HIS A 1 102 ? -9.546 0.882 -3.599 1.00 95.19 102 HIS A O 1
ATOM 849 N N . GLU A 1 103 ? -9.976 2.977 -2.906 1.00 95.06 103 GLU A N 1
ATOM 850 C CA . GLU A 1 103 ? -9.217 3.624 -3.975 1.00 95.06 103 GLU A CA 1
ATOM 851 C C . GLU A 1 103 ? -7.726 3.286 -3.916 1.00 95.06 103 GLU A C 1
ATOM 853 O O . GLU A 1 103 ? -7.116 2.996 -4.949 1.00 95.06 103 GLU A O 1
ATOM 858 N N . ARG A 1 104 ? -7.135 3.240 -2.718 1.00 96.44 104 ARG A N 1
ATOM 859 C CA . ARG A 1 104 ? -5.746 2.799 -2.533 1.00 96.44 104 ARG A CA 1
ATOM 860 C C . ARG A 1 104 ? -5.555 1.351 -2.944 1.00 96.44 104 ARG A C 1
ATOM 862 O O . ARG A 1 104 ? -4.646 1.078 -3.721 1.00 96.44 104 ARG A O 1
ATOM 869 N N . HIS A 1 105 ? -6.426 0.445 -2.495 1.00 98.06 105 HIS A N 1
ATOM 870 C CA . HIS A 1 105 ? -6.389 -0.963 -2.894 1.00 98.06 105 HIS A CA 1
ATOM 871 C C . HIS A 1 105 ? -6.405 -1.103 -4.421 1.00 98.06 105 HIS A C 1
ATOM 873 O O . HIS A 1 105 ? -5.547 -1.768 -4.997 1.00 98.06 105 HIS A O 1
ATOM 879 N N . ARG A 1 106 ? -7.333 -0.401 -5.086 1.00 98.12 106 ARG A N 1
ATOM 880 C CA . ARG A 1 106 ? -7.452 -0.387 -6.547 1.00 98.12 106 ARG A CA 1
ATOM 881 C C . ARG A 1 106 ? -6.166 0.091 -7.217 1.00 98.12 106 ARG A C 1
ATOM 883 O O . ARG A 1 106 ? -5.689 -0.574 -8.131 1.00 98.12 106 ARG A O 1
ATOM 890 N N . ARG A 1 107 ? -5.594 1.215 -6.771 1.00 97.50 107 ARG A N 1
ATOM 891 C CA . ARG A 1 107 ? -4.352 1.769 -7.340 1.00 97.50 107 ARG A CA 1
ATOM 892 C C . ARG A 1 107 ? -3.165 0.829 -7.140 1.00 97.50 107 ARG A C 1
ATOM 894 O O . ARG A 1 107 ? -2.464 0.552 -8.106 1.00 97.50 107 ARG A O 1
ATOM 901 N N . ILE A 1 108 ? -2.974 0.298 -5.931 1.00 98.38 108 ILE A N 1
ATOM 902 C CA . ILE A 1 108 ? -1.880 -0.636 -5.621 1.00 98.38 108 ILE A CA 1
ATOM 903 C C . ILE A 1 108 ? -2.006 -1.901 -6.482 1.00 98.38 108 ILE A C 1
ATOM 905 O O . ILE A 1 108 ? -1.032 -2.326 -7.100 1.00 98.38 108 ILE A O 1
ATOM 909 N N . TYR A 1 109 ? -3.212 -2.464 -6.591 1.00 98.00 109 TYR A N 1
ATOM 910 C CA . TYR A 1 109 ? -3.460 -3.649 -7.411 1.00 98.00 109 TYR A CA 1
ATOM 911 C C . TYR A 1 109 ? -3.219 -3.382 -8.905 1.00 98.00 109 TYR A C 1
ATOM 913 O O . TYR A 1 109 ? -2.571 -4.173 -9.585 1.00 98.00 109 TYR A O 1
ATOM 921 N N . GLN A 1 110 ? -3.672 -2.237 -9.425 1.00 97.44 110 GLN A N 1
ATOM 922 C CA . GLN A 1 110 ? -3.404 -1.838 -10.811 1.00 97.44 110 GLN A CA 1
ATOM 923 C C . GLN A 1 110 ? -1.902 -1.686 -11.086 1.00 97.44 110 GLN A C 1
ATOM 925 O O . GLN A 1 110 ? -1.420 -2.135 -12.127 1.00 97.44 110 GLN A O 1
ATOM 930 N N . THR A 1 111 ? -1.148 -1.106 -10.149 1.00 96.94 111 THR A N 1
ATOM 931 C CA . THR A 1 111 ? 0.316 -1.030 -10.232 1.00 96.94 111 THR A CA 1
ATOM 932 C C . THR A 1 111 ? 0.950 -2.420 -10.233 1.00 96.94 111 THR A C 1
ATOM 934 O O . THR A 1 111 ? 1.833 -2.664 -11.052 1.00 96.94 111 THR A O 1
ATOM 937 N N . TYR A 1 112 ? 0.482 -3.341 -9.384 1.00 96.62 112 TYR A N 1
ATOM 938 C CA . TYR A 1 112 ? 0.955 -4.730 -9.364 1.00 96.62 112 TYR A CA 1
ATOM 939 C C . TYR A 1 112 ? 0.788 -5.410 -10.727 1.00 96.62 112 TYR A C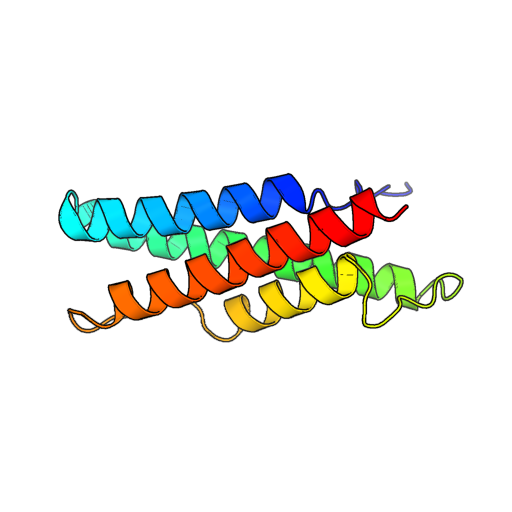 1
ATOM 941 O O . TYR A 1 112 ? 1.764 -5.919 -11.273 1.00 96.62 112 TYR A O 1
ATOM 949 N N . ILE A 1 113 ? -0.410 -5.338 -11.316 1.00 95.88 113 ILE A N 1
ATOM 950 C CA . ILE A 1 113 ? -0.686 -5.928 -12.635 1.00 95.88 113 ILE A CA 1
ATOM 951 C C . ILE A 1 113 ? 0.178 -5.287 -13.727 1.00 95.88 113 ILE A C 1
ATOM 953 O O . ILE A 1 113 ? 0.735 -5.996 -14.559 1.00 95.88 113 ILE A O 1
ATOM 957 N N . THR A 1 114 ? 0.336 -3.961 -13.700 1.00 94.25 114 THR A N 1
ATOM 958 C CA . THR A 1 114 ? 1.148 -3.228 -14.688 1.00 94.25 114 THR A CA 1
ATOM 959 C C . THR A 1 114 ? 2.621 -3.629 -14.614 1.00 94.25 114 THR A C 1
ATOM 961 O O . THR A 1 114 ? 3.271 -3.850 -15.629 1.00 94.25 114 THR A O 1
ATOM 964 N N . ILE A 1 115 ? 3.175 -3.744 -13.408 1.00 92.81 115 ILE A N 1
ATOM 965 C CA . ILE A 1 115 ? 4.566 -4.168 -13.233 1.00 92.81 115 ILE A CA 1
ATOM 966 C C . ILE A 1 115 ? 4.737 -5.633 -13.641 1.00 92.81 115 ILE A C 1
ATOM 968 O O . ILE A 1 115 ? 5.721 -5.978 -14.289 1.00 92.81 115 ILE A O 1
ATOM 972 N N . GLN A 1 116 ? 3.770 -6.491 -13.312 1.00 92.44 116 GLN A N 1
ATOM 973 C CA . GLN A 1 116 ? 3.784 -7.886 -13.733 1.00 92.44 116 GLN A CA 1
ATOM 974 C C . GLN A 1 116 ? 3.748 -8.027 -15.262 1.00 92.44 116 GLN A C 1
ATOM 976 O O . GLN A 1 116 ? 4.485 -8.849 -15.798 1.00 92.44 116 GLN A O 1
ATOM 981 N N . SER A 1 117 ? 2.950 -7.223 -15.976 1.00 90.06 117 SER A N 1
ATOM 982 C CA . SER A 1 117 ? 2.920 -7.261 -17.444 1.00 90.06 117 SER A CA 1
ATOM 983 C C . SER A 1 117 ? 4.245 -6.809 -18.055 1.00 90.06 117 SER A C 1
ATOM 985 O O . SER A 1 117 ? 4.736 -7.479 -18.954 1.00 90.06 117 SER A O 1
ATOM 987 N N . ILE A 1 118 ? 4.875 -5.758 -17.512 1.00 89.06 118 ILE A N 1
ATOM 988 C CA . ILE A 1 118 ? 6.206 -5.300 -17.952 1.00 89.06 118 ILE A CA 1
ATOM 989 C C . ILE A 1 118 ? 7.242 -6.430 -17.853 1.00 89.06 118 ILE A C 1
ATOM 991 O O . ILE A 1 118 ? 8.078 -6.566 -18.738 1.00 89.06 118 ILE A O 1
ATOM 995 N N . PHE A 1 119 ? 7.193 -7.245 -16.795 1.00 84.75 119 PHE A N 1
ATOM 996 C CA . PHE A 1 119 ? 8.116 -8.373 -16.639 1.00 84.75 119 PHE A CA 1
ATOM 997 C C . PHE A 1 119 ? 7.770 -9.590 -17.499 1.00 84.75 119 PHE A C 1
ATOM 999 O O . PHE A 1 119 ? 8.670 -10.345 -17.836 1.00 84.75 119 PHE A O 1
ATOM 1006 N N . ASN A 1 120 ? 6.498 -9.790 -17.846 1.00 81.19 120 ASN A N 1
ATOM 1007 C CA . ASN A 1 120 ? 6.070 -10.899 -18.702 1.00 81.19 120 ASN A CA 1
ATOM 1008 C C . ASN A 1 120 ? 6.268 -10.616 -20.204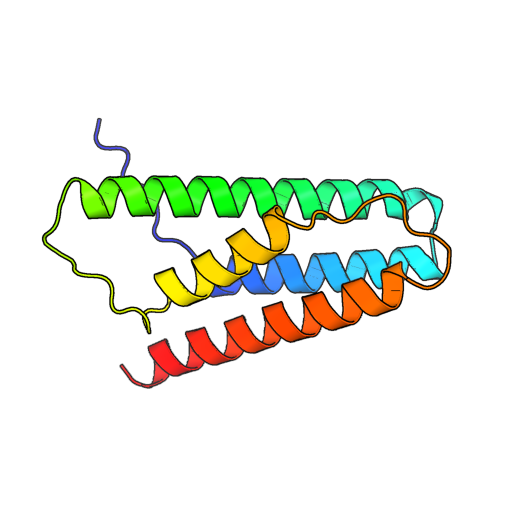 1.00 81.19 120 ASN A C 1
ATOM 1010 O O . ASN A 1 120 ? 6.239 -11.548 -21.002 1.00 81.19 120 ASN A O 1
ATOM 1014 N N . GLU A 1 121 ? 6.408 -9.346 -20.595 1.00 69.31 121 GLU A N 1
ATOM 1015 C CA . GLU A 1 121 ? 6.705 -8.916 -21.972 1.00 69.31 121 GLU A CA 1
ATOM 1016 C C . GLU A 1 121 ? 8.212 -8.934 -22.309 1.00 69.31 121 GLU A C 1
ATOM 1018 O O . GLU A 1 121 ? 8.580 -8.680 -23.458 1.00 69.31 121 GLU A O 1
ATOM 1023 N N . LEU A 1 122 ? 9.071 -9.237 -21.326 1.00 52.75 122 LEU A N 1
ATOM 1024 C CA . LEU A 1 122 ? 10.529 -9.386 -21.453 1.00 52.75 122 LEU A CA 1
ATOM 1025 C C . LEU A 1 122 ? 10.934 -10.860 -21.575 1.00 52.75 122 LEU A C 1
ATOM 1027 O O . LEU A 1 122 ? 11.895 -11.122 -22.334 1.00 52.75 122 LEU A O 1
#

Solvent-accessible surface area (backbone atoms only — not comparable to full-atom values): 7032 Å² total; per-residue (Å²): 132,84,80,76,73,76,79,84,57,64,68,60,56,42,52,52,53,47,51,45,45,53,49,34,57,48,18,66,79,75,36,64,87,51,26,62,58,46,38,52,50,47,43,51,51,40,47,50,54,38,51,54,51,49,53,54,48,53,52,39,64,76,49,67,89,60,82,77,50,85,85,30,59,65,50,52,52,50,52,50,32,51,58,47,55,77,55,57,78,67,92,62,60,93,69,55,51,61,55,51,45,48,54,48,44,51,51,50,52,52,49,49,53,52,41,50,49,60,63,72,77,106

Sequence (122 aa):
MTNSQLPINYQHNLIDLLTLVETIKYYYFMEPKRLIQAIEQFNIIVDTYYSEANLQQHENIANPTIHLSPASAFTTYQKLLHSLNQQPLHHFQQGELLCDLHERHRRIYQTYITIQSIFNEL

Secondary structure (DSSP, 8-state):
----PPPP-HHHHHHHHHHHHHHHHHHHHH-HHHHHHHHHHHHHHHHHHHHHHHHHHHHHHHSTT----TTSHHHHHHHHHHHHHHS----PPTTHHHHHHHHHHHHHHHHHHHHHHHHH--

Radius of gyration: 16.01 Å; Cα contacts (8 Å, |Δi|>4): 75; chains: 1; bounding box: 50×24×41 Å

Mean predicted aligned error: 6.4 Å

Nearest PDB structures (foldseek):
  1sum-assembly1_B  TM=6.590E-01  e=5.291E+00  Thermotoga maritima
  8slx-assembly1_A  TM=4.118E-01  e=3.646E+00  Rattus norvegicus

Foldseek 3Di:
DPPPPDPDPLLVLLVVLLVLLVVLVCCLPPPVVCNVVSLVVNLVSLVVVLVVLVVVVVVCVVVVPDDADCLALSVLSNVLSVVCNVDRDDDDDPPVSNVVSVVNSVSSVVSSVSNVVVVVVD